Protein AF-A0A966XNU0-F1 (afdb_monomer_lite)

Foldseek 3Di:
DDDDDDDDDPPPPPPPPPPVPDFPKFKWWWDDPDFIWMWIAGPVQQWIWIGGPVDIAIFHWPDKDDDDFWIWTKGASDDLFWIKIWIRGPFTKMKIAGPVRDIDIITID

Radius of gyration: 24.14 Å; chains: 1; bounding box: 34×64×81 Å

Secondary structure (DSSP, 8-state):
-PP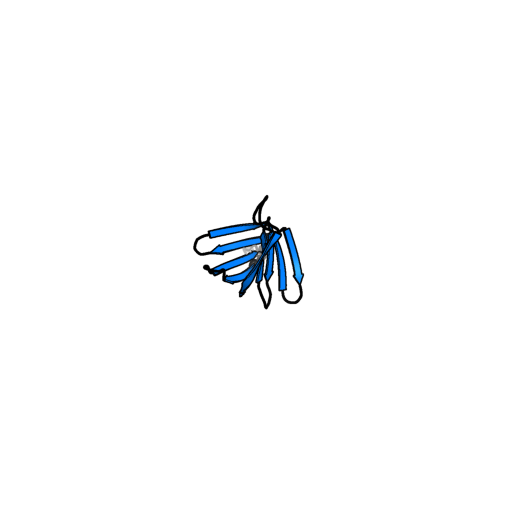P----------------PPP-EEEEEEE-SS-EEEEEEETTTTEEEEE-SS-EEEEEEEEEEEETTEEEEEEESSTTS-EEEEEESTT-EEEEE-TTS-EEEEEB-

Structure (mmCIF, N/CA/C/O backbone):
data_AF-A0A966XNU0-F1
#
_entry.id   AF-A0A966XNU0-F1
#
loop_
_atom_site.group_PDB
_atom_site.id
_atom_site.type_symbol
_atom_site.label_atom_id
_atom_site.label_alt_id
_atom_site.label_comp_id
_atom_site.label_asym_id
_atom_site.label_entity_id
_atom_site.label_seq_id
_atom_site.pdbx_PDB_ins_code
_atom_site.Cartn_x
_atom_site.Cartn_y
_atom_site.Cartn_z
_atom_site.occupancy
_atom_site.B_iso_or_equiv
_atom_site.auth_seq_id
_atom_site.auth_comp_id
_atom_site.auth_asym_id
_atom_site.auth_atom_id
_atom_site.pdbx_PDB_model_num
ATOM 1 N N . MET A 1 1 ? -13.284 50.276 62.693 1.00 42.59 1 MET A N 1
ATOM 2 C CA . MET A 1 1 ? -12.396 50.361 61.511 1.00 42.59 1 MET A CA 1
ATOM 3 C C . MET A 1 1 ? -12.580 49.098 60.688 1.00 42.59 1 MET A C 1
ATOM 5 O O . MET A 1 1 ? -12.586 48.018 61.263 1.00 42.59 1 MET A O 1
ATOM 9 N N . ARG A 1 2 ? -12.888 49.264 59.396 1.00 45.06 2 ARG A N 1
ATOM 10 C CA . ARG A 1 2 ? -13.415 48.226 58.498 1.00 45.06 2 ARG A CA 1
ATOM 11 C C . ARG A 1 2 ? -12.344 47.228 58.047 1.00 45.06 2 ARG A C 1
ATOM 13 O O . ARG A 1 2 ? -11.185 47.572 57.847 1.00 45.06 2 ARG A O 1
ATOM 20 N N . THR A 1 3 ? -12.820 46.001 57.911 1.00 41.31 3 THR A N 1
ATOM 21 C CA . THR A 1 3 ? -12.184 44.735 57.560 1.00 41.31 3 THR A CA 1
ATOM 22 C C . THR A 1 3 ? -11.514 44.739 56.182 1.00 41.31 3 THR A C 1
ATOM 24 O O . THR A 1 3 ? -12.010 45.332 55.228 1.00 41.31 3 THR A O 1
ATOM 27 N N . ARG A 1 4 ? -10.369 44.050 56.112 1.00 47.97 4 ARG A N 1
ATOM 28 C CA . ARG A 1 4 ? -9.564 43.770 54.915 1.00 47.97 4 ARG A CA 1
ATOM 29 C C . ARG A 1 4 ? -10.181 42.660 54.046 1.00 47.97 4 ARG A C 1
ATOM 31 O O . ARG A 1 4 ? -10.755 41.726 54.597 1.00 47.97 4 ARG A O 1
ATOM 38 N N . THR A 1 5 ? -9.805 42.695 52.757 1.00 48.94 5 THR A N 1
ATOM 39 C CA . THR A 1 5 ? -9.631 41.557 51.812 1.00 48.94 5 THR A CA 1
ATOM 40 C C . THR A 1 5 ? -10.894 40.779 51.396 1.00 48.94 5 THR A C 1
ATOM 42 O O . THR A 1 5 ? -11.812 40.625 52.180 1.00 48.94 5 THR A O 1
ATOM 45 N N . LEU A 1 6 ? -11.050 40.250 50.178 1.00 48.25 6 LEU A N 1
ATOM 46 C CA . LEU A 1 6 ? -10.101 39.771 49.166 1.00 48.25 6 LEU A CA 1
ATOM 47 C C . LEU A 1 6 ? -10.789 39.806 47.785 1.00 48.25 6 LEU A C 1
ATOM 49 O O . LEU A 1 6 ? -11.987 39.550 47.679 1.00 48.25 6 LEU A O 1
ATOM 53 N N . LEU A 1 7 ? -10.007 40.085 46.739 1.00 54.56 7 LEU A N 1
ATOM 54 C CA . LEU A 1 7 ? -10.371 39.860 45.341 1.00 54.56 7 LEU A CA 1
ATOM 55 C C . LEU A 1 7 ? -10.649 38.370 45.095 1.00 54.56 7 LEU A C 1
ATOM 57 O O . LEU A 1 7 ? -9.824 37.529 45.443 1.00 54.56 7 LEU A O 1
ATOM 61 N N . GLY A 1 8 ? -11.761 38.060 44.431 1.00 45.47 8 GLY A N 1
ATOM 62 C CA . GLY A 1 8 ? -12.042 36.736 43.881 1.00 45.47 8 GLY A CA 1
ATOM 63 C C . GLY A 1 8 ? -12.163 36.812 42.364 1.00 45.47 8 GLY A C 1
ATOM 64 O O . GLY A 1 8 ? -13.264 36.957 41.847 1.00 45.47 8 GLY A O 1
ATOM 65 N N . ILE A 1 9 ? -11.038 36.739 41.650 1.00 57.66 9 ILE A N 1
ATOM 66 C CA . ILE A 1 9 ? -11.028 36.489 40.203 1.00 57.66 9 ILE A CA 1
ATOM 67 C C . ILE A 1 9 ? -11.123 34.975 40.032 1.00 57.66 9 ILE A C 1
ATOM 69 O O . ILE A 1 9 ? -10.150 34.253 40.248 1.00 57.66 9 ILE A O 1
ATOM 73 N N . THR A 1 10 ? -12.304 34.478 39.683 1.00 54.91 10 THR A N 1
ATOM 74 C CA . THR A 1 10 ? -12.497 33.068 39.341 1.00 54.91 10 THR A CA 1
ATOM 75 C C . THR A 1 10 ? -12.018 32.859 37.903 1.00 54.91 10 THR A C 1
ATOM 77 O O . THR A 1 10 ? -12.749 33.103 36.947 1.00 54.91 10 THR A O 1
ATOM 80 N N . MET A 1 11 ? -10.758 32.449 37.733 1.00 51.75 11 MET A N 1
ATOM 81 C CA . MET A 1 11 ? -10.269 31.923 36.457 1.00 51.75 11 MET A CA 1
ATOM 82 C C . MET A 1 11 ? -10.946 30.578 36.198 1.00 51.75 11 MET A C 1
ATOM 84 O O . MET A 1 11 ? -10.609 29.562 36.803 1.00 51.75 11 MET A O 1
ATOM 88 N N . MET A 1 12 ? -11.916 30.578 35.289 1.00 52.84 12 MET A N 1
ATOM 89 C CA . MET A 1 12 ? -12.448 29.364 34.685 1.00 52.84 12 MET A CA 1
ATOM 90 C C . MET A 1 12 ? -11.360 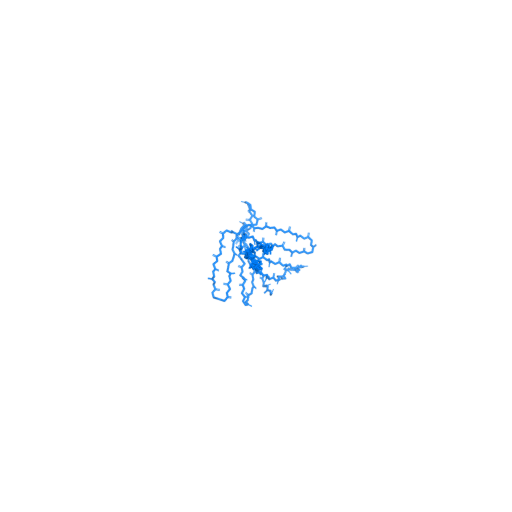28.797 33.766 1.00 52.84 12 MET A C 1
ATOM 92 O O . MET A 1 12 ? -11.213 29.202 32.615 1.00 52.84 12 MET A O 1
ATOM 96 N N . ALA A 1 13 ? -10.546 27.889 34.301 1.00 57.75 13 ALA A N 1
ATOM 97 C CA . ALA A 1 13 ? -9.657 27.067 33.500 1.00 57.75 13 ALA A CA 1
ATOM 98 C C . ALA A 1 13 ? -10.526 26.117 32.663 1.00 57.75 13 ALA A C 1
ATOM 100 O O . ALA A 1 13 ? -10.981 25.079 33.144 1.00 57.75 13 ALA A O 1
ATOM 101 N N . MET A 1 14 ? -10.794 26.488 31.409 1.00 54.62 14 MET A N 1
ATOM 102 C CA . MET A 1 14 ? -11.276 25.536 30.416 1.00 54.62 14 MET A CA 1
ATOM 103 C C . MET A 1 14 ? -10.157 24.523 30.183 1.00 54.62 14 MET A C 1
ATOM 105 O O . MET A 1 14 ? -9.190 24.792 29.473 1.00 54.62 14 MET A O 1
ATOM 109 N N . ALA A 1 15 ? -10.277 23.359 30.816 1.00 51.91 15 ALA A N 1
ATOM 110 C CA . ALA A 1 15 ? -9.505 22.190 30.447 1.00 51.91 15 ALA A CA 1
ATOM 111 C C . ALA A 1 15 ? -9.894 21.824 29.008 1.00 51.91 15 ALA A C 1
ATOM 113 O O . ALA A 1 15 ? -10.918 21.175 28.777 1.00 51.91 15 ALA A O 1
ATOM 114 N N . LEU A 1 16 ? -9.098 22.276 28.031 1.00 51.97 16 LEU A N 1
ATOM 115 C CA . LEU A 1 16 ? -9.145 21.736 26.681 1.00 51.97 16 LEU A CA 1
ATOM 116 C C . LEU A 1 16 ? -8.834 20.247 26.800 1.00 51.97 16 LEU A C 1
ATOM 118 O O . LEU A 1 16 ? -7.683 19.831 26.906 1.00 51.97 16 LEU A O 1
ATOM 122 N N . SER A 1 17 ? -9.894 19.447 26.802 1.00 50.69 17 SER A N 1
ATOM 123 C CA . SER A 1 17 ? -9.832 18.005 26.631 1.00 50.69 17 SER A CA 1
ATOM 124 C C . SER A 1 17 ? -9.464 17.740 25.175 1.00 50.69 17 SER A C 1
ATOM 126 O O . SER A 1 17 ? -10.296 17.332 24.368 1.00 50.69 17 SER A O 1
ATOM 128 N N . GLY A 1 18 ? -8.216 18.041 24.818 1.00 49.91 18 GLY A N 1
ATOM 129 C CA . GLY A 1 18 ? -7.612 17.619 23.570 1.00 49.91 18 GLY A CA 1
ATOM 130 C C . GLY A 1 18 ? -7.446 16.111 23.626 1.00 49.91 18 GLY A C 1
ATOM 131 O O . GLY A 1 18 ? -6.378 15.609 23.961 1.00 49.91 18 GLY A O 1
ATOM 132 N N . ARG A 1 19 ? -8.512 15.368 23.314 1.00 51.00 19 ARG A N 1
ATOM 133 C CA . ARG A 1 19 ? -8.334 14.027 22.770 1.00 51.00 19 ARG A CA 1
ATOM 134 C C . ARG A 1 19 ? -7.579 14.243 21.468 1.00 51.00 19 ARG A C 1
ATOM 136 O O . ARG A 1 19 ? -8.179 14.660 20.483 1.00 51.00 19 ARG A O 1
ATOM 143 N N . ALA A 1 20 ? -6.268 14.026 21.488 1.00 50.16 20 ALA A N 1
ATOM 144 C CA . ALA A 1 20 ? -5.543 13.726 20.270 1.00 50.16 20 ALA A CA 1
ATOM 145 C C . ALA A 1 20 ? -6.289 12.540 19.651 1.00 50.16 20 ALA A C 1
ATOM 147 O O . ALA A 1 20 ? -6.261 11.435 20.197 1.00 50.16 20 ALA A O 1
ATOM 148 N N . ALA A 1 21 ? -7.089 12.805 18.617 1.00 56.94 21 ALA A N 1
ATOM 149 C CA . ALA A 1 21 ? -7.676 11.746 17.826 1.00 56.94 21 ALA A CA 1
ATOM 150 C C . ALA A 1 21 ? -6.482 10.946 17.312 1.00 56.94 21 ALA A C 1
ATOM 152 O O . ALA A 1 21 ? -5.599 11.513 16.668 1.00 56.94 21 ALA A O 1
ATOM 153 N N . ALA A 1 22 ? -6.380 9.677 17.713 1.00 55.06 22 ALA A N 1
ATOM 154 C CA . ALA A 1 22 ? -5.361 8.811 17.150 1.00 55.06 22 ALA A CA 1
ATOM 155 C C . ALA A 1 22 ? -5.516 8.878 15.621 1.00 55.06 22 ALA A C 1
ATOM 157 O O . ALA A 1 22 ? -6.663 8.831 15.161 1.00 55.06 22 ALA A O 1
ATOM 158 N N . PRO A 1 23 ? -4.420 9.039 14.857 1.00 61.03 23 PRO A N 1
ATOM 159 C CA . PRO A 1 23 ? -4.508 9.062 13.405 1.00 61.03 23 PRO A CA 1
ATOM 160 C C . PRO A 1 23 ? -5.263 7.810 12.963 1.00 61.03 23 PRO A C 1
ATOM 162 O O . PRO A 1 23 ? -4.961 6.708 13.432 1.00 61.03 23 PRO A O 1
ATOM 165 N N . ASP A 1 24 ? -6.292 7.989 12.131 1.00 83.94 24 ASP A N 1
ATOM 166 C CA . ASP A 1 24 ? -7.099 6.882 11.619 1.00 83.94 24 ASP A CA 1
ATOM 167 C C . ASP A 1 24 ? -6.245 6.109 10.601 1.00 83.94 24 ASP A C 1
ATOM 169 O O . ASP A 1 24 ? -6.237 6.381 9.396 1.00 83.94 24 ASP A O 1
ATOM 173 N N . LEU A 1 25 ? -5.413 5.228 11.159 1.00 91.25 25 LEU A N 1
ATOM 174 C CA . LEU A 1 25 ? -4.357 4.487 10.495 1.00 91.25 25 LEU A CA 1
ATOM 175 C C . LEU A 1 25 ? -4.844 3.068 10.224 1.00 91.25 25 LEU A C 1
ATOM 177 O O . LEU A 1 25 ? -5.044 2.273 11.144 1.00 91.25 25 LEU A O 1
ATOM 181 N N . LEU A 1 26 ? -4.995 2.738 8.947 1.00 94.94 26 LEU A N 1
ATOM 182 C CA . LEU A 1 26 ? -5.257 1.37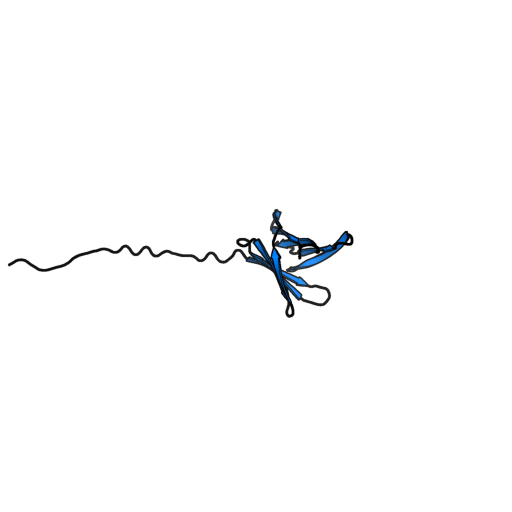1 8.513 1.00 94.94 26 LEU A CA 1
ATOM 183 C C . LEU A 1 26 ? -3.933 0.675 8.232 1.00 94.94 26 LEU A C 1
ATOM 185 O O . LEU A 1 26 ? -3.025 1.281 7.668 1.00 94.94 26 LEU A O 1
ATOM 189 N N . LYS A 1 27 ? -3.821 -0.597 8.605 1.00 95.94 27 LYS A N 1
ATOM 190 C CA . LYS A 1 27 ? -2.616 -1.400 8.395 1.00 95.94 27 LYS A CA 1
ATOM 191 C C . LYS A 1 27 ? -2.977 -2.769 7.853 1.00 95.94 27 LYS A C 1
ATOM 193 O O . LYS A 1 27 ? -4.019 -3.312 8.207 1.00 95.94 27 LYS A O 1
ATOM 198 N N . MET A 1 28 ? -2.098 -3.311 7.025 1.00 96.00 28 MET A N 1
ATOM 199 C CA . MET A 1 28 ? -2.126 -4.705 6.604 1.00 96.00 28 MET A CA 1
ATOM 200 C C . MET A 1 28 ? -0.699 -5.196 6.369 1.00 96.00 28 MET A C 1
ATOM 202 O O . MET A 1 28 ? 0.153 -4.453 5.878 1.00 96.00 28 MET A O 1
ATOM 206 N N . VAL A 1 29 ? -0.437 -6.454 6.695 1.00 95.94 29 VAL A N 1
ATOM 207 C CA . VAL A 1 29 ? 0.844 -7.116 6.458 1.00 95.94 29 VAL A CA 1
ATOM 208 C C . VAL A 1 29 ? 0.694 -8.053 5.271 1.00 95.94 29 VAL A C 1
ATOM 210 O O . VAL A 1 29 ? -0.116 -8.982 5.261 1.00 95.94 29 VAL A O 1
ATOM 213 N N . CYS A 1 30 ? 1.491 -7.813 4.243 1.00 93.50 30 CYS A N 1
ATOM 214 C CA . CYS A 1 30 ? 1.477 -8.565 3.002 1.00 93.50 30 CYS A CA 1
ATOM 215 C C . CYS A 1 30 ? 2.702 -9.481 2.933 1.00 93.50 30 CYS A C 1
ATOM 217 O O . CYS A 1 30 ? 3.796 -9.128 3.379 1.00 93.50 30 CYS A O 1
ATOM 219 N N . LYS A 1 31 ? 2.525 -10.664 2.339 1.00 88.88 31 LYS A N 1
ATOM 220 C CA . LYS A 1 31 ? 3.627 -11.590 2.050 1.00 88.88 31 LYS A CA 1
ATOM 221 C C . LYS A 1 31 ? 3.918 -11.570 0.555 1.00 88.88 31 LYS A C 1
ATOM 223 O O . LYS A 1 31 ? 3.119 -12.056 -0.243 1.00 88.88 31 LYS A O 1
ATOM 228 N N . GLY A 1 32 ? 5.054 -10.987 0.188 1.00 78.50 32 GLY A N 1
ATOM 229 C CA . GLY A 1 32 ? 5.634 -11.133 -1.142 1.00 78.50 32 GLY A CA 1
ATOM 230 C C . GLY A 1 32 ? 6.361 -12.471 -1.288 1.00 78.50 32 GLY A C 1
ATOM 231 O O . GLY A 1 32 ? 6.442 -13.260 -0.350 1.00 78.50 32 GLY A O 1
ATOM 232 N N . ASN A 1 33 ? 6.943 -12.711 -2.465 1.00 75.00 33 ASN A N 1
ATOM 233 C CA . ASN A 1 33 ? 7.610 -13.981 -2.781 1.00 75.00 33 ASN A CA 1
ATOM 234 C C . ASN A 1 33 ? 8.770 -14.325 -1.825 1.00 75.00 33 ASN A C 1
ATOM 236 O O . ASN A 1 33 ? 9.022 -15.499 -1.573 1.00 75.00 33 ASN A O 1
ATOM 240 N N . HIS A 1 34 ? 9.460 -13.313 -1.283 1.00 75.06 34 HIS A N 1
ATOM 241 C CA . HIS A 1 34 ? 10.632 -13.503 -0.417 1.00 75.06 34 HIS A CA 1
ATOM 242 C C . HIS A 1 34 ? 10.697 -12.544 0.779 1.00 75.06 34 HIS A C 1
ATOM 244 O O . HIS A 1 34 ? 11.655 -12.599 1.543 1.00 75.06 34 HIS A O 1
ATOM 250 N N . ILE A 1 35 ? 9.704 -11.662 0.944 1.00 84.75 35 ILE A N 1
ATOM 251 C CA . ILE A 1 35 ? 9.693 -10.638 1.996 1.00 84.75 35 ILE A CA 1
ATOM 252 C C . ILE A 1 35 ? 8.290 -10.464 2.579 1.00 84.75 35 ILE A C 1
ATOM 254 O O . ILE A 1 35 ? 7.294 -10.549 1.858 1.00 84.75 35 ILE A O 1
ATOM 258 N N . SER A 1 36 ? 8.221 -10.191 3.880 1.00 90.88 36 SER A N 1
ATOM 259 C CA . SER A 1 36 ? 7.024 -9.658 4.530 1.00 90.88 36 SER A CA 1
ATOM 260 C C . SER A 1 36 ? 7.143 -8.139 4.573 1.00 90.88 36 SER A C 1
ATOM 262 O O . SER A 1 36 ? 8.219 -7.619 4.862 1.00 90.88 36 SER A O 1
ATOM 264 N N . TYR A 1 37 ? 6.062 -7.430 4.277 1.00 93.50 37 TYR A N 1
ATOM 265 C CA . TYR A 1 37 ? 6.041 -5.970 4.317 1.00 93.50 37 TYR A CA 1
ATOM 266 C C . TYR A 1 37 ? 4.704 -5.463 4.857 1.00 93.50 37 TYR A C 1
ATOM 268 O O . TYR A 1 37 ? 3.661 -6.083 4.653 1.00 93.50 37 TYR A O 1
ATOM 276 N N . GLU A 1 38 ? 4.731 -4.340 5.563 1.00 95.88 38 GLU A N 1
ATOM 277 C CA . GLU A 1 38 ? 3.552 -3.633 6.053 1.00 95.88 38 GLU A CA 1
ATOM 278 C C . GLU A 1 38 ? 3.148 -2.558 5.040 1.00 95.88 38 GLU A C 1
ATOM 280 O O . GLU A 1 38 ? 3.970 -1.763 4.577 1.00 95.88 38 GLU A O 1
ATOM 285 N N . ILE A 1 39 ? 1.858 -2.519 4.725 1.00 95.81 39 ILE A N 1
ATOM 286 C CA . ILE A 1 39 ? 1.209 -1.383 4.088 1.00 95.81 39 ILE A CA 1
ATOM 287 C C . ILE A 1 39 ? 0.395 -0.667 5.149 1.00 95.81 39 ILE A C 1
ATOM 289 O O . ILE A 1 39 ? -0.444 -1.285 5.807 1.00 95.81 39 ILE A O 1
ATOM 293 N N . SER A 1 40 ? 0.592 0.639 5.284 1.00 96.12 40 SER A N 1
ATOM 294 C CA . SER A 1 40 ? -0.251 1.458 6.149 1.00 96.12 40 SER A CA 1
ATOM 295 C C . SER A 1 40 ? -0.819 2.654 5.402 1.00 96.12 40 SER A C 1
ATOM 297 O O . SER A 1 40 ? -0.158 3.212 4.533 1.00 96.12 40 SER A O 1
ATOM 299 N N . TYR A 1 41 ? -2.060 3.020 5.700 1.00 96.06 41 TYR A N 1
ATOM 300 C CA . TYR A 1 41 ? -2.741 4.164 5.112 1.00 96.06 41 TYR A CA 1
ATOM 301 C C . TYR A 1 41 ? -3.212 5.111 6.210 1.00 96.06 41 TYR A C 1
ATOM 303 O O . TYR A 1 41 ? -4.022 4.732 7.057 1.00 96.06 41 TYR A O 1
ATOM 311 N N . GLU A 1 42 ? -2.715 6.343 6.172 1.00 94.31 42 GLU A N 1
ATOM 312 C CA . GLU A 1 42 ? -3.119 7.420 7.066 1.00 94.31 42 GLU A CA 1
ATOM 313 C C . GLU A 1 42 ? -4.201 8.266 6.384 1.00 94.31 42 GLU A C 1
ATOM 315 O O . GLU A 1 42 ? -3.953 8.944 5.379 1.00 94.31 42 GLU A O 1
ATOM 320 N N . LYS A 1 43 ? -5.430 8.208 6.912 1.00 91.19 43 LYS A N 1
ATOM 321 C CA . LYS A 1 43 ? -6.594 8.843 6.272 1.00 91.19 43 LYS A CA 1
ATOM 322 C C . LYS A 1 43 ? -6.496 10.365 6.214 1.00 91.19 43 LYS A C 1
ATOM 324 O O . LYS A 1 43 ? -6.862 10.948 5.193 1.00 91.19 43 LYS A O 1
ATOM 329 N N . ASP A 1 44 ? -5.978 10.986 7.270 1.00 90.38 44 ASP A N 1
ATOM 330 C CA . ASP A 1 44 ? -5.943 12.446 7.411 1.00 90.38 44 ASP A CA 1
ATOM 331 C C . ASP A 1 44 ? -4.982 13.093 6.410 1.00 90.38 44 ASP A C 1
ATOM 333 O O . ASP A 1 44 ? -5.341 14.040 5.707 1.00 90.38 44 ASP A O 1
ATOM 337 N N . SER A 1 45 ? -3.770 12.544 6.293 1.00 90.94 45 SER A N 1
ATOM 338 C CA . SER A 1 45 ? -2.747 13.030 5.361 1.00 90.94 45 SER A CA 1
ATOM 339 C C . SER A 1 45 ? -2.903 12.470 3.946 1.00 90.94 45 SER A C 1
ATOM 341 O O . SER A 1 45 ? -2.260 12.958 3.015 1.00 90.94 45 SER A O 1
ATOM 343 N N . LYS A 1 46 ? -3.762 11.456 3.773 1.00 91.75 46 LYS A N 1
ATOM 344 C CA . LYS A 1 46 ? -3.942 10.690 2.533 1.00 91.75 46 LYS A CA 1
ATOM 345 C C . LYS A 1 46 ? -2.622 10.118 2.003 1.00 91.75 46 LYS A C 1
ATOM 347 O O . LYS A 1 46 ? -2.361 10.140 0.796 1.00 91.75 46 LYS A O 1
ATOM 352 N N . ARG A 1 47 ? -1.802 9.591 2.910 1.00 92.38 47 ARG A N 1
ATOM 353 C CA . ARG A 1 47 ? -0.512 8.964 2.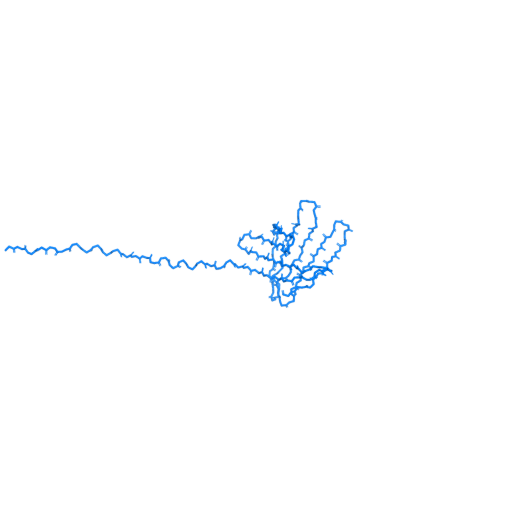601 1.00 92.38 47 ARG A CA 1
ATOM 354 C C . ARG A 1 47 ? -0.581 7.466 2.819 1.00 92.38 47 ARG A C 1
ATOM 356 O O . ARG A 1 47 ? -1.174 7.000 3.791 1.00 92.38 47 ARG A O 1
ATOM 363 N N . LEU A 1 48 ? 0.032 6.723 1.907 1.00 94.56 48 LEU A N 1
ATOM 364 C CA . LEU A 1 48 ? 0.242 5.291 2.041 1.00 94.56 48 LEU A CA 1
ATOM 365 C C . LEU A 1 48 ? 1.732 5.018 2.216 1.00 94.56 48 LEU A C 1
ATOM 367 O O . LEU A 1 48 ? 2.547 5.512 1.443 1.00 94.56 48 LEU A O 1
ATOM 371 N N . PHE A 1 49 ? 2.082 4.210 3.206 1.00 94.56 49 PHE A N 1
ATOM 372 C CA . PHE A 1 49 ? 3.454 3.822 3.492 1.00 94.56 49 PHE A CA 1
ATOM 373 C C . PHE A 1 49 ? 3.659 2.348 3.171 1.00 94.56 49 PHE A C 1
ATOM 375 O O . PHE A 1 49 ? 2.825 1.507 3.513 1.00 94.56 49 PHE A O 1
ATOM 382 N N . TRP A 1 50 ? 4.785 2.052 2.533 1.00 93.12 50 TRP A N 1
ATOM 383 C CA . TRP A 1 50 ? 5.275 0.709 2.265 1.00 93.12 50 TRP A CA 1
ATOM 384 C C . TRP A 1 50 ? 6.540 0.474 3.081 1.00 93.12 50 TRP A C 1
ATOM 386 O O . TRP A 1 50 ? 7.549 1.150 2.874 1.00 93.12 50 TRP A O 1
ATOM 396 N N . ASN A 1 51 ? 6.466 -0.472 4.012 1.00 93.75 51 ASN A N 1
ATOM 397 C CA . ASN A 1 51 ? 7.497 -0.712 5.013 1.00 93.75 51 ASN A CA 1
ATOM 398 C C . ASN A 1 51 ? 7.955 -2.166 4.970 1.00 93.75 51 ASN A C 1
ATOM 400 O O . ASN A 1 51 ? 7.154 -3.084 5.114 1.00 93.75 51 ASN A O 1
ATOM 404 N N . SER A 1 52 ? 9.253 -2.379 4.842 1.00 91.62 52 SER A N 1
ATOM 405 C CA . SER A 1 52 ? 9.920 -3.665 5.051 1.00 91.62 52 SER A CA 1
ATOM 406 C C . SER A 1 52 ? 11.189 -3.435 5.868 1.00 91.62 52 SER A C 1
ATOM 408 O O . SER A 1 52 ? 11.575 -2.289 6.098 1.00 91.62 52 SER A O 1
ATOM 410 N N . ASP A 1 53 ? 11.878 -4.507 6.254 1.00 88.56 53 ASP A N 1
ATOM 411 C CA . ASP A 1 53 ? 13.132 -4.410 7.015 1.00 88.56 53 ASP A CA 1
ATOM 412 C C . ASP A 1 53 ? 14.210 -3.578 6.297 1.00 88.56 53 ASP A C 1
ATOM 414 O O . ASP A 1 53 ? 15.062 -2.967 6.937 1.00 88.56 53 ASP A O 1
ATOM 418 N N . THR A 1 54 ? 14.177 -3.539 4.961 1.00 87.69 54 THR A N 1
ATOM 419 C CA . THR A 1 54 ? 15.209 -2.890 4.136 1.00 87.69 54 THR A CA 1
ATOM 420 C C . THR A 1 54 ? 14.744 -1.627 3.425 1.00 87.69 54 THR A C 1
ATOM 422 O O . THR A 1 54 ? 15.563 -0.929 2.831 1.00 87.69 54 THR A O 1
ATOM 425 N N . VAL A 1 55 ? 13.443 -1.339 3.409 1.00 86.94 55 VAL A N 1
ATOM 426 C CA . VAL A 1 55 ? 12.894 -0.245 2.602 1.00 86.94 55 VAL A CA 1
ATOM 427 C C . VAL A 1 55 ? 11.714 0.407 3.30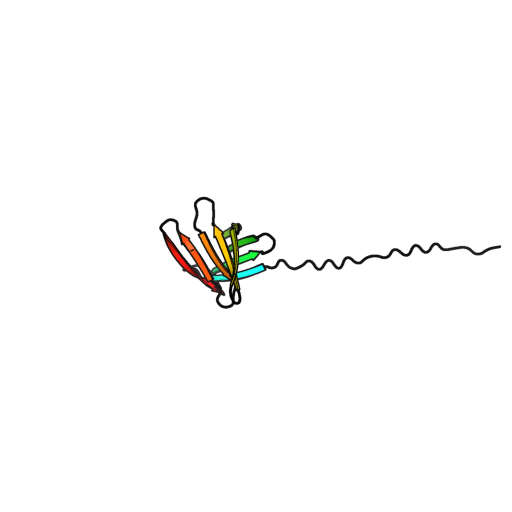5 1.00 86.94 55 VAL A C 1
ATOM 429 O O . VAL A 1 55 ? 10.804 -0.268 3.782 1.00 86.94 55 VAL A O 1
ATOM 432 N N . HIS A 1 56 ? 11.716 1.734 3.270 1.00 92.25 56 HIS A N 1
ATOM 433 C CA . HIS A 1 56 ? 10.632 2.595 3.707 1.00 92.25 56 HIS A CA 1
ATOM 434 C C . HIS A 1 56 ? 10.268 3.522 2.547 1.00 92.25 56 HIS A C 1
ATOM 436 O O . HIS A 1 56 ? 11.143 4.177 1.975 1.00 92.25 56 HIS A O 1
ATOM 442 N N . 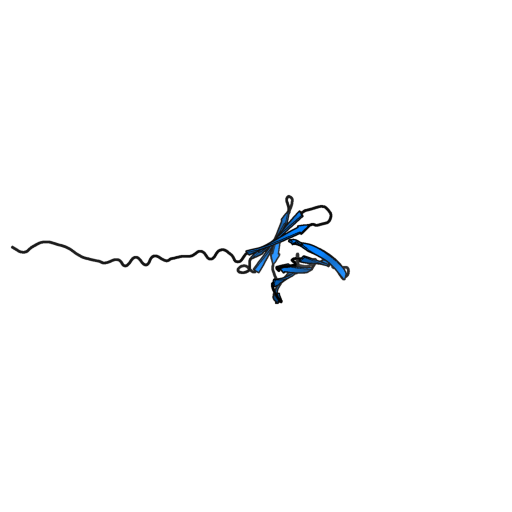SER A 1 57 ? 9.004 3.549 2.142 1.00 91.44 57 SER A N 1
ATOM 443 C CA . SER A 1 57 ? 8.544 4.395 1.039 1.00 91.44 57 SER A CA 1
ATOM 444 C C . SER A 1 57 ? 7.185 5.000 1.345 1.00 91.44 57 SER A C 1
ATOM 446 O O . SER A 1 57 ? 6.326 4.346 1.930 1.00 91.44 57 SER A O 1
ATOM 448 N N . GLU A 1 58 ? 6.997 6.245 0.922 1.00 92.69 58 GLU A N 1
ATOM 449 C CA . GLU A 1 58 ? 5.752 6.991 1.067 1.00 92.69 58 GLU A CA 1
ATOM 450 C C . GLU A 1 58 ? 5.164 7.276 -0.316 1.00 92.69 58 GLU A C 1
ATOM 452 O O . GLU A 1 58 ? 5.868 7.724 -1.224 1.00 92.69 58 GLU A O 1
ATOM 457 N N . TYR A 1 59 ? 3.862 7.050 -0.460 1.00 91.31 59 TYR A N 1
ATOM 458 C CA . TYR A 1 59 ? 3.117 7.278 -1.687 1.00 91.31 59 TYR A CA 1
ATOM 459 C C . TYR A 1 59 ? 1.894 8.148 -1.428 1.00 91.31 59 TYR A C 1
ATOM 461 O O . TYR A 1 59 ? 1.135 7.942 -0.476 1.00 91.31 59 TYR A O 1
ATOM 469 N N . MET A 1 60 ? 1.658 9.094 -2.334 1.00 88.12 60 MET A N 1
ATOM 470 C CA . MET A 1 60 ? 0.425 9.869 -2.335 1.00 88.12 60 MET A CA 1
ATOM 471 C C . MET A 1 60 ? -0.751 9.005 -2.792 1.00 88.12 60 MET A C 1
ATOM 473 O O . MET A 1 60 ? -0.663 8.270 -3.781 1.00 88.12 60 MET A O 1
ATOM 477 N N . VAL A 1 61 ? -1.877 9.132 -2.094 1.00 93.31 61 VAL A N 1
ATOM 478 C CA . VAL A 1 61 ? -3.134 8.495 -2.490 1.00 93.31 61 VAL A CA 1
ATOM 479 C C . VAL A 1 61 ? -3.904 9.422 -3.421 1.00 93.31 61 VAL A C 1
ATOM 481 O O . VAL A 1 61 ? -4.213 10.562 -3.074 1.00 93.31 61 VAL A O 1
ATOM 484 N N . GLY A 1 62 ? -4.248 8.916 -4.603 1.00 91.06 62 GLY A N 1
ATOM 485 C CA . GLY A 1 62 ? -5.021 9.659 -5.594 1.00 91.06 62 GLY A CA 1
ATOM 486 C C . GLY A 1 62 ? -6.508 9.691 -5.255 1.00 91.06 62 GLY A C 1
ATOM 487 O O . GLY A 1 62 ? -7.145 10.743 -5.338 1.00 91.06 62 GLY A O 1
ATOM 488 N N . ARG A 1 63 ? -7.083 8.549 -4.860 1.00 93.44 63 ARG A N 1
ATOM 489 C CA . ARG A 1 63 ? -8.482 8.477 -4.419 1.00 93.44 63 ARG A CA 1
ATOM 490 C C . ARG A 1 63 ? -8.713 7.265 -3.509 1.00 93.44 63 ARG A C 1
ATOM 492 O O . ARG A 1 63 ? -7.940 6.309 -3.485 1.00 93.44 63 ARG A O 1
ATOM 499 N N . THR A 1 64 ? -9.783 7.356 -2.725 1.00 95.81 64 THR A N 1
ATOM 500 C CA . THR A 1 64 ? -10.294 6.288 -1.869 1.00 95.81 64 THR A CA 1
ATOM 501 C C . THR A 1 64 ? -11.783 6.058 -2.111 1.00 95.81 64 THR A C 1
ATOM 503 O O . THR A 1 64 ? -12.487 6.930 -2.632 1.00 95.81 64 THR A O 1
ATOM 506 N N . LYS A 1 65 ? -12.271 4.871 -1.753 1.00 95.94 65 LYS A N 1
ATOM 507 C CA . LYS A 1 65 ? -13.686 4.498 -1.833 1.00 95.94 65 LYS A CA 1
ATOM 508 C C . LYS A 1 65 ? -14.003 3.474 -0.749 1.00 95.94 65 LYS A C 1
ATOM 510 O O . LYS A 1 65 ? -13.313 2.468 -0.639 1.00 95.94 65 LYS A O 1
ATOM 515 N N . VAL A 1 66 ? -15.055 3.713 0.028 1.00 95.12 66 VAL A N 1
ATOM 516 C CA . VAL A 1 66 ? -15.590 2.702 0.951 1.00 95.12 66 VAL A CA 1
ATOM 517 C C . VAL A 1 66 ? -16.306 1.630 0.132 1.00 95.12 66 VAL A C 1
ATOM 519 O O . VAL A 1 66 ? -17.129 1.957 -0.727 1.00 95.12 66 VAL A O 1
ATOM 522 N N . GLU A 1 67 ? -15.982 0.362 0.368 1.00 92.88 67 GLU A N 1
ATOM 523 C CA . GLU A 1 67 ? -16.541 -0.768 -0.369 1.00 92.88 67 GLU A CA 1
ATOM 524 C C . GLU A 1 67 ? -16.817 -1.941 0.574 1.00 92.88 67 GLU A C 1
ATOM 526 O O . GLU A 1 67 ? -15.897 -2.520 1.147 1.00 92.88 67 GLU A O 1
ATOM 531 N N . GLY A 1 68 ? -18.101 -2.277 0.739 1.00 92.31 68 GLY A N 1
ATOM 532 C CA . GLY A 1 68 ? -18.538 -3.344 1.636 1.00 92.31 68 GLY A CA 1
ATOM 533 C C . GLY A 1 68 ? -18.110 -3.093 3.081 1.00 92.31 68 GLY A C 1
ATOM 534 O O . GLY A 1 68 ? -18.552 -2.137 3.713 1.00 92.31 68 GLY A O 1
ATOM 535 N N . ASP A 1 69 ? -17.257 -3.976 3.584 1.00 92.75 69 ASP A N 1
ATOM 536 C CA . ASP A 1 69 ? -16.694 -3.969 4.933 1.00 92.75 69 ASP A CA 1
ATOM 537 C C . ASP A 1 69 ? -15.340 -3.247 5.033 1.00 92.75 69 ASP A C 1
ATOM 539 O O . ASP A 1 69 ? -14.730 -3.242 6.102 1.00 92.75 69 ASP A O 1
ATOM 543 N N . GLY A 1 70 ? -14.845 -2.663 3.939 1.00 94.00 70 GLY A N 1
ATOM 544 C CA . GLY A 1 70 ? -13.495 -2.118 3.881 1.00 94.00 70 GLY A CA 1
ATOM 545 C C . GLY A 1 70 ? -13.347 -0.827 3.085 1.00 94.00 70 GLY A C 1
ATOM 546 O O . GLY A 1 70 ? -14.310 -0.179 2.661 1.00 94.00 70 GLY A O 1
ATOM 547 N N . LEU A 1 71 ? -12.089 -0.437 2.894 1.00 96.12 71 LEU A N 1
ATOM 548 C CA . LEU A 1 71 ? -11.680 0.761 2.175 1.00 96.12 71 LEU A CA 1
ATOM 549 C C . LEU A 1 71 ? -10.745 0.399 1.022 1.00 96.12 71 LEU A C 1
ATOM 551 O O . LEU A 1 71 ? -9.670 -0.159 1.235 1.00 96.12 71 LEU A O 1
ATOM 555 N N . LEU A 1 72 ? -11.127 0.786 -0.192 1.00 96.81 72 LEU A N 1
ATOM 556 C CA . LEU A 1 72 ? -10.241 0.815 -1.347 1.00 96.81 72 LEU A CA 1
ATOM 557 C C . LEU A 1 72 ? -9.443 2.116 -1.371 1.00 96.81 72 LEU A C 1
ATOM 559 O O . LEU A 1 72 ? -9.995 3.209 -1.220 1.00 96.81 72 LEU A O 1
ATOM 563 N N . VAL A 1 73 ? -8.148 1.987 -1.622 1.00 96.94 73 VAL A N 1
ATOM 564 C CA . VAL A 1 73 ? -7.162 3.065 -1.676 1.00 96.94 73 VAL A CA 1
ATOM 565 C C . VAL A 1 73 ? -6.319 2.858 -2.926 1.00 96.94 73 VAL A C 1
ATOM 567 O O . VAL A 1 73 ? -5.772 1.775 -3.120 1.00 96.94 73 VAL A O 1
ATOM 570 N N . TRP A 1 74 ? -6.198 3.868 -3.781 1.00 94.69 74 TRP A N 1
ATOM 571 C CA . TRP A 1 74 ? -5.367 3.764 -4.980 1.00 94.69 74 TRP A CA 1
ATOM 572 C C . TRP A 1 74 ? -4.555 5.016 -5.250 1.00 94.69 74 TRP A C 1
ATOM 574 O O . TRP A 1 74 ? -4.947 6.141 -4.918 1.00 94.69 74 TRP A O 1
ATOM 584 N N . GLY A 1 75 ? -3.419 4.806 -5.895 1.00 92.56 75 GLY A N 1
ATOM 585 C CA . GLY A 1 75 ? -2.466 5.848 -6.231 1.00 92.56 75 GLY A CA 1
ATOM 586 C C . GLY A 1 75 ? -1.367 5.312 -7.133 1.00 92.56 75 GLY A C 1
ATOM 587 O O . GLY A 1 75 ? -1.461 4.199 -7.651 1.00 92.56 75 GLY A O 1
ATOM 588 N N . SER A 1 76 ? -0.325 6.121 -7.291 1.00 87.81 76 SER A N 1
ATOM 589 C CA . SER A 1 76 ? 0.834 5.800 -8.118 1.00 87.81 76 SER A CA 1
ATOM 590 C C . SER A 1 76 ? 2.100 5.785 -7.263 1.00 87.81 76 SER A C 1
ATOM 592 O O . SER A 1 76 ? 2.235 6.587 -6.336 1.00 87.81 76 SER A O 1
ATOM 594 N N . ILE A 1 77 ? 3.033 4.885 -7.568 1.00 84.56 77 ILE A N 1
ATOM 595 C CA . ILE A 1 77 ? 4.316 4.695 -6.858 1.00 84.56 77 ILE A CA 1
ATOM 596 C C . ILE A 1 77 ? 5.368 5.757 -7.278 1.00 84.56 77 ILE A C 1
ATOM 598 O O . ILE A 1 77 ? 6.516 5.739 -6.844 1.00 84.56 77 ILE A O 1
ATOM 602 N N . GLY A 1 78 ? 4.984 6.733 -8.110 1.00 73.94 78 GLY A N 1
ATOM 603 C CA . GLY A 1 78 ? 5.883 7.693 -8.746 1.00 73.94 78 GLY A CA 1
ATOM 604 C C . GLY A 1 78 ? 5.390 8.165 -10.125 1.00 73.94 78 GLY A C 1
ATOM 605 O O . GLY A 1 78 ? 4.515 7.541 -10.723 1.00 73.94 78 GLY A O 1
ATOM 606 N N . PRO A 1 79 ? 5.965 9.253 -10.665 1.00 61.75 79 PRO A N 1
ATOM 607 C CA . PRO A 1 79 ? 5.429 9.974 -11.828 1.00 61.75 79 PRO A CA 1
ATOM 608 C C . PRO A 1 79 ? 5.440 9.198 -13.159 1.00 61.75 79 PRO A C 1
ATOM 610 O O . PRO A 1 79 ? 4.678 9.545 -14.051 1.00 61.75 79 PRO A O 1
ATOM 613 N N . ASN A 1 80 ? 6.257 8.145 -13.285 1.00 61.28 80 ASN A N 1
ATOM 614 C CA . ASN A 1 80 ? 6.326 7.258 -14.461 1.00 61.28 80 ASN A CA 1
ATOM 615 C C . ASN A 1 80 ? 6.182 5.777 -14.062 1.00 61.28 80 ASN A C 1
ATOM 617 O O . ASN A 1 80 ? 6.828 4.904 -14.643 1.00 61.28 80 ASN A O 1
ATOM 621 N N . SER A 1 81 ? 5.461 5.506 -12.975 1.00 63.34 81 SER A N 1
ATOM 622 C CA . SER A 1 81 ? 5.593 4.248 -12.240 1.00 63.34 81 SER A CA 1
ATOM 623 C C . SER A 1 81 ? 4.366 3.336 -12.343 1.00 63.34 81 SER A C 1
ATOM 625 O O . SER A 1 81 ? 3.496 3.504 -13.192 1.00 63.34 81 SER A O 1
ATOM 627 N N . TYR A 1 82 ? 4.352 2.336 -11.470 1.00 80.62 82 TYR A N 1
ATOM 628 C CA . TYR A 1 82 ? 3.291 1.371 -11.279 1.00 80.62 82 TYR A CA 1
ATOM 629 C C . TYR A 1 82 ? 2.163 1.978 -10.447 1.00 80.62 82 TYR A C 1
ATOM 631 O O . TYR A 1 82 ? 2.413 2.637 -9.433 1.00 80.62 82 TYR A O 1
ATOM 639 N N . ASP A 1 83 ? 0.926 1.702 -10.833 1.00 91.44 83 ASP A N 1
ATOM 640 C CA . ASP A 1 83 ? -0.219 2.036 -9.995 1.00 91.44 83 ASP A CA 1
ATOM 641 C C . ASP A 1 83 ? -0.451 0.928 -8.972 1.00 91.44 83 ASP A C 1
ATOM 643 O O . ASP A 1 83 ? -0.137 -0.245 -9.204 1.00 91.44 83 ASP A O 1
ATOM 647 N N . TYR A 1 84 ? -1.027 1.288 -7.832 1.00 93.12 84 TYR A N 1
ATOM 648 C CA . TYR A 1 84 ? -1.475 0.320 -6.841 1.00 93.12 84 TYR A CA 1
ATOM 649 C C . TYR A 1 84 ? -2.953 0.508 -6.520 1.00 93.12 84 TYR A C 1
ATOM 651 O O . TYR A 1 84 ? -3.497 1.612 -6.559 1.00 93.12 84 TYR A O 1
ATOM 659 N N . LEU A 1 85 ? -3.583 -0.595 -6.133 1.00 96.06 85 LEU A N 1
ATOM 660 C CA . LEU A 1 85 ? -4.901 -0.639 -5.524 1.00 96.06 85 LEU A CA 1
ATOM 661 C C . LEU A 1 85 ? -4.811 -1.515 -4.275 1.00 96.06 85 LEU A C 1
ATOM 663 O O . LEU A 1 85 ? -4.500 -2.700 -4.366 1.00 96.06 85 LEU A O 1
ATOM 667 N N . ALA A 1 86 ? -5.052 -0.921 -3.116 1.00 96.94 86 ALA A N 1
ATOM 668 C CA . ALA A 1 86 ? -5.044 -1.572 -1.817 1.00 96.94 86 ALA A CA 1
ATOM 669 C C . ALA A 1 86 ? -6.469 -1.632 -1.264 1.00 96.94 86 ALA A C 1
ATOM 671 O O . ALA A 1 86 ? -7.190 -0.635 -1.301 1.00 96.94 86 ALA A O 1
ATOM 672 N N . PHE A 1 87 ? -6.864 -2.786 -0.737 1.00 97.56 87 PHE A N 1
ATOM 673 C CA . PHE A 1 87 ? -8.115 -2.963 -0.014 1.00 97.56 87 PHE A CA 1
ATOM 674 C C . PHE A 1 87 ? -7.821 -3.288 1.446 1.00 97.56 87 PHE A C 1
ATOM 676 O O . PHE A 1 87 ? -7.219 -4.320 1.741 1.00 97.56 87 PHE A O 1
ATOM 683 N N . PHE A 1 88 ? -8.274 -2.417 2.342 1.00 96.38 88 PHE A N 1
ATOM 684 C CA . PHE A 1 88 ? -8.206 -2.598 3.787 1.00 96.38 88 PHE A CA 1
ATOM 685 C C . PHE A 1 88 ? -9.578 -3.056 4.285 1.00 96.38 88 PHE A C 1
ATOM 687 O O . PHE A 1 88 ? -10.495 -2.243 4.399 1.00 96.38 88 PHE A O 1
ATOM 694 N N . GLY A 1 89 ? -9.733 -4.350 4.551 1.00 94.69 89 GLY A N 1
ATOM 695 C CA . GLY A 1 89 ? -10.995 -4.962 4.984 1.00 94.69 89 GLY A CA 1
ATOM 696 C C . GLY A 1 89 ? -10.781 -6.363 5.560 1.00 94.69 89 GLY A C 1
ATOM 697 O O . GLY A 1 89 ? -9.643 -6.755 5.827 1.00 94.69 89 GLY A O 1
ATOM 698 N N . SER A 1 90 ? -11.848 -7.154 5.723 1.00 93.44 90 SER A N 1
ATOM 699 C CA . SER A 1 90 ? -11.729 -8.515 6.288 1.00 93.44 90 SER A CA 1
ATOM 700 C C . SER A 1 90 ? -10.840 -9.450 5.462 1.00 93.44 90 SER A C 1
ATOM 702 O O . SER A 1 90 ? -10.197 -10.343 6.008 1.00 93.44 90 SER A O 1
ATOM 704 N N . LYS A 1 91 ? -10.781 -9.241 4.142 1.00 94.06 91 LYS A N 1
ATOM 705 C CA . LYS A 1 91 ? -9.883 -9.939 3.213 1.00 94.06 91 LYS A CA 1
ATOM 706 C C . LYS A 1 91 ? -8.950 -8.931 2.563 1.00 94.06 91 LYS A C 1
ATOM 708 O O . LYS A 1 91 ? -9.126 -8.598 1.395 1.00 94.06 91 LYS A O 1
ATOM 713 N N . SER A 1 92 ? -8.008 -8.407 3.337 1.00 96.56 92 SER A N 1
ATOM 714 C CA . SER A 1 92 ? -7.092 -7.367 2.867 1.00 96.56 92 SER A CA 1
ATOM 715 C C . SER A 1 92 ? -6.181 -7.859 1.735 1.00 96.56 92 SER A C 1
ATOM 717 O O . SER A 1 92 ? -5.761 -9.018 1.700 1.00 96.56 92 SER A O 1
ATOM 719 N N . TRP A 1 93 ? -5.881 -6.986 0.775 1.00 96.44 93 TRP A N 1
ATOM 720 C CA . TRP A 1 93 ? -4.976 -7.285 -0.340 1.00 96.44 93 TRP A CA 1
ATOM 721 C C . TRP A 1 93 ? -4.413 -6.010 -0.962 1.00 96.44 93 TRP A C 1
ATOM 723 O O . TRP A 1 93 ? -4.975 -4.922 -0.829 1.00 96.44 93 TRP A O 1
ATOM 733 N N . ILE A 1 94 ? -3.321 -6.158 -1.709 1.00 95.25 94 ILE A N 1
ATOM 734 C CA . ILE A 1 94 ? -2.778 -5.108 -2.571 1.00 95.25 94 ILE A CA 1
ATOM 735 C C . ILE A 1 94 ? -2.509 -5.654 -3.967 1.00 95.25 94 ILE A C 1
ATOM 737 O O . ILE A 1 94 ? -2.015 -6.770 -4.131 1.00 95.25 94 ILE A O 1
ATOM 741 N N . LYS A 1 95 ? -2.856 -4.869 -4.983 1.00 95.12 95 LYS A N 1
ATOM 742 C CA . LYS A 1 95 ? -2.617 -5.166 -6.390 1.00 95.12 95 LYS A CA 1
ATOM 743 C C . LYS A 1 95 ? -1.767 -4.071 -7.011 1.00 95.12 95 LYS A C 1
ATOM 745 O O . LYS A 1 95 ? -2.094 -2.897 -6.873 1.00 95.12 95 LYS A O 1
ATOM 750 N N . TYR A 1 96 ? -0.718 -4.470 -7.715 1.00 91.94 96 TYR A N 1
ATOM 751 C CA . TYR A 1 96 ? 0.160 -3.591 -8.478 1.00 91.94 96 TYR A CA 1
ATOM 752 C C . TYR A 1 96 ? -0.126 -3.738 -9.972 1.00 91.94 96 TYR A C 1
ATOM 754 O O . TYR A 1 96 ? -0.326 -4.856 -10.458 1.00 91.94 96 TYR A O 1
ATOM 762 N N . PHE A 1 97 ? -0.135 -2.620 -10.689 1.00 92.44 97 PHE A N 1
ATOM 763 C CA . PHE A 1 97 ? -0.326 -2.537 -12.133 1.00 92.44 97 PHE A CA 1
ATOM 764 C C . PHE A 1 97 ? 0.958 -2.025 -12.775 1.00 92.44 97 PHE A C 1
ATOM 766 O O . PHE A 1 97 ? 1.418 -0.924 -12.476 1.00 92.44 97 PHE A O 1
ATOM 773 N N . TYR A 1 98 ? 1.547 -2.834 -13.650 1.00 89.31 98 TYR A N 1
ATOM 774 C CA . TYR A 1 98 ? 2.833 -2.541 -14.262 1.00 89.31 98 TYR A CA 1
ATOM 775 C C . TYR A 1 98 ? 2.664 -1.848 -15.618 1.00 89.31 98 TYR A C 1
ATOM 777 O O . TYR A 1 98 ? 1.688 -2.080 -16.328 1.00 89.31 98 TYR A O 1
ATOM 785 N N . ALA A 1 99 ? 3.651 -1.043 -16.024 1.00 87.25 99 ALA A N 1
ATOM 786 C CA . ALA A 1 99 ? 3.617 -0.304 -17.292 1.00 87.25 99 ALA A CA 1
ATOM 787 C C . ALA A 1 99 ? 3.490 -1.209 -18.537 1.00 87.25 99 ALA A C 1
ATOM 789 O O . ALA A 1 99 ? 2.997 -0.780 -19.574 1.00 87.25 99 ALA A O 1
ATOM 790 N N . ASN A 1 100 ? 3.894 -2.479 -18.431 1.00 88.94 100 ASN A N 1
ATOM 791 C CA . ASN A 1 100 ? 3.730 -3.483 -19.487 1.00 88.94 100 ASN A CA 1
ATOM 792 C C . ASN A 1 100 ? 2.306 -4.081 -19.560 1.00 88.94 100 ASN A C 1
ATOM 794 O O . ASN A 1 100 ? 2.093 -5.051 -20.285 1.00 88.94 100 ASN A O 1
ATOM 798 N N . GLY A 1 101 ? 1.352 -3.565 -18.778 1.00 88.06 101 GLY A N 1
ATOM 799 C CA . GLY A 1 101 ? -0.032 -4.040 -18.709 1.00 88.06 101 GLY A CA 1
ATOM 800 C C . GLY A 1 101 ? -0.250 -5.272 -17.825 1.00 88.06 101 GLY A C 1
ATOM 801 O O . GLY A 1 101 ? -1.392 -5.681 -17.620 1.00 88.06 101 GLY A O 1
ATOM 802 N N . SER A 1 102 ? 0.812 -5.868 -17.275 1.00 92.12 102 SER A N 1
ATOM 803 C CA . SER A 1 102 ? 0.675 -6.964 -16.314 1.00 92.12 102 SER A CA 1
ATOM 804 C C . SER A 1 102 ? 0.230 -6.451 -14.942 1.00 92.12 102 SER A C 1
ATOM 806 O O . SER A 1 102 ? 0.335 -5.264 -14.625 1.00 92.12 102 SER A O 1
ATOM 808 N N . SER A 1 103 ? -0.277 -7.352 -14.101 1.00 93.81 103 SER A N 1
ATOM 809 C CA . SER A 1 103 ? -0.609 -7.018 -12.717 1.00 93.81 103 SER A CA 1
ATOM 810 C C . SER A 1 103 ? -0.314 -8.179 -11.784 1.00 93.81 103 SER A C 1
ATOM 812 O O . SER A 1 103 ? -0.385 -9.340 -12.190 1.00 93.81 103 SER A O 1
ATOM 814 N N . GLN A 1 104 ? -0.007 -7.860 -10.531 1.00 92.44 104 GLN A N 1
ATOM 815 C CA . GLN A 1 104 ? 0.237 -8.846 -9.486 1.00 92.44 104 GLN A CA 1
ATOM 816 C C . GLN A 1 104 ? -0.540 -8.464 -8.234 1.00 92.44 104 GLN A C 1
ATOM 818 O O . GLN A 1 104 ? -0.547 -7.301 -7.839 1.00 92.44 104 GLN A O 1
ATOM 823 N N . GLN A 1 105 ? -1.204 -9.442 -7.622 1.00 94.31 105 GLN A N 1
ATOM 824 C CA . GLN A 1 105 ? -1.982 -9.255 -6.404 1.00 94.31 105 GLN A CA 1
ATOM 825 C C . GLN A 1 105 ? -1.415 -10.116 -5.281 1.00 94.31 105 GLN A C 1
ATOM 827 O O . GLN A 1 105 ? -1.130 -11.296 -5.479 1.00 94.31 105 GLN A O 1
ATOM 832 N N . PHE A 1 106 ? -1.307 -9.519 -4.101 1.00 93.81 106 PHE A N 1
ATOM 833 C CA . PHE A 1 106 ? -0.847 -10.161 -2.881 1.00 93.81 106 PHE A CA 1
ATOM 834 C C . PHE A 1 106 ? -1.953 -10.105 -1.834 1.00 93.81 106 PHE A C 1
ATOM 836 O O . PHE A 1 106 ? -2.554 -9.053 -1.610 1.00 93.81 106 PHE A O 1
ATOM 843 N N . ALA A 1 107 ? -2.223 -11.244 -1.199 1.00 94.38 107 ALA A N 1
ATOM 844 C CA . ALA A 1 107 ? -3.084 -11.292 -0.026 1.00 94.38 107 ALA A CA 1
ATOM 845 C C . ALA A 1 107 ? -2.343 -10.713 1.188 1.00 94.38 107 ALA A C 1
ATOM 847 O O . ALA A 1 107 ? -1.136 -10.930 1.355 1.00 94.38 107 ALA A O 1
ATOM 848 N N . CYS A 1 108 ? -3.077 -9.996 2.033 1.00 95.44 108 CYS A N 1
ATOM 849 C CA . CYS A 1 108 ? -2.566 -9.363 3.241 1.00 95.44 108 CYS A CA 1
ATOM 850 C C . CYS A 1 108 ? -3.474 -9.707 4.435 1.00 95.44 108 CYS A C 1
ATOM 852 O O . CYS A 1 108 ? -4.602 -10.170 4.250 1.00 95.44 108 CYS A O 1
ATOM 854 N N . HIS A 1 109 ? -2.966 -9.525 5.651 1.00 92.62 109 HIS A N 1
ATOM 855 C CA . HIS A 1 109 ? -3.665 -9.808 6.909 1.00 92.62 109 HIS A CA 1
ATOM 856 C C . HIS A 1 109 ? -3.489 -8.672 7.912 1.00 92.62 109 HIS A C 1
ATOM 858 O O . HIS A 1 109 ? -2.502 -7.916 7.766 1.00 92.62 109 HIS A O 1
#

Sequence (109 aa):
MRTRTLLGITMMAMALSGRAAAPDLLKMVCKGNHISYEISYEKDSKRLFWNSDTVHSEYMVGRTKVEGDGLLVWGSIGPNSYDYLAFFGSKSWIKYFYANGSSQQFACH

pLDDT: mean 82.5, std 17.48, range [41.31, 97.56]